Pr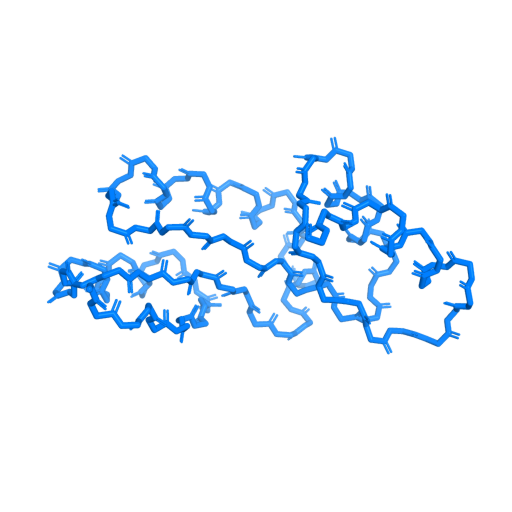otein AF-A0AAT9G7K8-F1 (afdb_monomer_lite)

Foldseek 3Di:
DDDAEEDEDPDLVVLCVVLVVDQAAYEYEYDAPVCVVQNLVRVVVSVVVCVVVHVSHDYYAYEDEQPLVNLVVCVVVLHQHYHYNHDDPVSVVVNVVSHDD

Sequence (101 aa):
MPNPITYTIENLSDAREFLSKFHEPVILTNKSGSTRYYGMLVWDYIFKKLIEEFPQIVKIIVNVGNDHAALFTAIKLNYQNIVYTGKSAEARKLALANSIT

Secondary structure (DSSP, 8-state):
-PPPEEEEES-HHHHHHHHHH--S-EEEEEPTTHHHHH-HHHHHHHHHHHHHH-TTEEEEEEEEET-HHHHHHHHHTT-S-EEE--S-HHHHHHHHHT---

Radius of gyration: 13.55 Å; chains: 1; bounding box: 26×26×40 Å

Organism: NCBI:txid3113639

pLDDT: mean 92.97, std 8.72, range [43.78, 98.19]

Structure (mmCIF, N/CA/C/O backbone):
data_AF-A0AAT9G7K8-F1
#
_entry.id   AF-A0AAT9G7K8-F1
#
loop_
_atom_site.group_PDB
_atom_site.id
_atom_site.type_symbol
_atom_site.label_atom_id
_atom_site.label_alt_id
_atom_site.label_comp_id
_atom_site.label_asym_id
_atom_site.label_entity_id
_atom_site.label_seq_id
_atom_site.pdbx_PDB_ins_code
_atom_site.Cartn_x
_atom_site.Cartn_y
_atom_site.Cartn_z
_atom_site.occupancy
_atom_site.B_iso_or_equiv
_atom_site.auth_seq_id
_atom_site.auth_comp_id
_atom_site.auth_asym_id
_atom_site.auth_atom_id
_atom_site.pdbx_PDB_model_num
ATOM 1 N N . MET A 1 1 ? -14.718 17.863 9.151 1.00 56.34 1 MET A N 1
ATOM 2 C CA . MET A 1 1 ? -14.080 16.598 9.580 1.00 56.34 1 MET A CA 1
ATOM 3 C C . MET A 1 1 ? -12.583 16.856 9.685 1.00 56.34 1 MET A C 1
ATOM 5 O O . MET A 1 1 ? -12.112 17.663 8.888 1.00 56.34 1 MET A O 1
ATOM 9 N N . PRO A 1 2 ? -11.861 16.280 10.660 1.00 69.19 2 PRO A N 1
ATOM 10 C CA . PRO A 1 2 ? -10.407 16.426 10.737 1.00 69.19 2 PRO A CA 1
ATOM 11 C C . PRO A 1 2 ? -9.745 15.897 9.457 1.00 69.19 2 PRO A C 1
ATOM 13 O O . PRO A 1 2 ? -10.239 14.946 8.845 1.00 69.19 2 PRO A O 1
ATOM 16 N N . ASN A 1 3 ? -8.659 16.546 9.032 1.00 83.12 3 ASN A N 1
ATOM 17 C CA . ASN A 1 3 ? -7.886 16.106 7.872 1.00 83.12 3 ASN A CA 1
ATOM 18 C C . ASN A 1 3 ? -7.185 14.786 8.217 1.00 83.12 3 ASN A C 1
ATOM 20 O O . ASN A 1 3 ? -6.535 14.721 9.260 1.00 83.12 3 ASN A O 1
ATOM 24 N N . PRO A 1 4 ? -7.289 13.749 7.371 1.00 89.75 4 PRO A N 1
ATOM 25 C CA . PRO A 1 4 ? -6.708 12.459 7.691 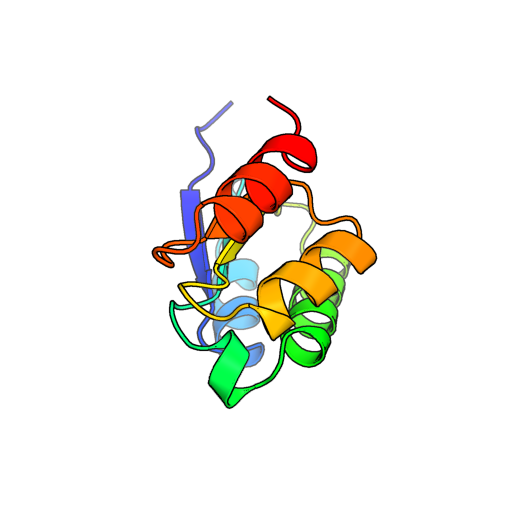1.00 89.75 4 PRO A CA 1
ATOM 26 C C . PRO A 1 4 ? -5.179 12.536 7.715 1.00 89.75 4 PRO A C 1
ATOM 28 O O . PRO A 1 4 ? -4.560 13.138 6.833 1.00 89.75 4 PRO A O 1
ATOM 31 N N . ILE A 1 5 ? -4.561 11.894 8.705 1.00 94.06 5 ILE A N 1
ATOM 32 C CA . ILE A 1 5 ? -3.099 11.800 8.786 1.00 94.06 5 ILE A CA 1
ATOM 33 C C . ILE A 1 5 ? -2.587 10.673 7.888 1.00 94.06 5 ILE A C 1
ATOM 35 O O . ILE A 1 5 ? -3.257 9.658 7.711 1.00 94.06 5 ILE A O 1
ATOM 39 N N . THR A 1 6 ? -1.388 10.821 7.324 1.00 96.00 6 THR A N 1
ATOM 40 C CA . THR A 1 6 ? -0.741 9.725 6.584 1.00 96.00 6 THR A CA 1
ATOM 41 C C . THR A 1 6 ? 0.207 8.967 7.502 1.00 96.00 6 THR A C 1
ATOM 43 O O . THR A 1 6 ? 1.144 9.553 8.039 1.00 96.00 6 THR A O 1
ATOM 46 N N . TYR A 1 7 ? -0.010 7.663 7.648 1.00 97.12 7 TYR A N 1
ATOM 47 C CA . TYR A 1 7 ? 0.840 6.769 8.424 1.00 97.12 7 TYR A CA 1
ATOM 48 C C . TYR A 1 7 ? 1.596 5.807 7.502 1.00 97.12 7 TYR A C 1
ATOM 50 O O . TYR A 1 7 ? 1.005 5.140 6.648 1.00 97.12 7 TYR A O 1
ATOM 58 N N . THR A 1 8 ? 2.920 5.749 7.671 1.00 97.62 8 THR A N 1
ATOM 59 C CA . THR A 1 8 ? 3.793 4.849 6.907 1.00 97.62 8 THR A CA 1
ATOM 60 C C . THR A 1 8 ? 4.008 3.559 7.681 1.00 97.62 8 THR A C 1
ATOM 62 O O . THR A 1 8 ? 4.572 3.573 8.770 1.00 97.62 8 THR A O 1
ATOM 65 N N . ILE A 1 9 ? 3.589 2.443 7.097 1.00 96.25 9 ILE A N 1
ATOM 66 C CA . ILE A 1 9 ? 3.709 1.116 7.687 1.00 96.25 9 ILE A CA 1
ATOM 67 C C . ILE A 1 9 ? 5.108 0.552 7.425 1.00 96.25 9 ILE A C 1
ATOM 69 O O . ILE A 1 9 ? 5.580 0.526 6.283 1.00 96.25 9 ILE A O 1
ATOM 73 N N . GLU A 1 10 ? 5.728 0.036 8.483 1.00 91.31 10 GLU A N 1
ATOM 74 C CA . GLU A 1 10 ? 6.963 -0.758 8.435 1.00 91.31 10 GLU A CA 1
ATOM 75 C C . GLU A 1 10 ? 6.657 -2.266 8.474 1.00 91.31 10 GLU A C 1
ATOM 77 O O . GLU A 1 10 ? 7.262 -3.047 7.739 1.00 91.31 10 GLU A O 1
ATOM 82 N N . ASN A 1 11 ? 5.690 -2.675 9.304 1.00 91.75 11 ASN A N 1
ATOM 83 C CA . ASN A 1 11 ? 5.178 -4.042 9.414 1.00 91.75 11 ASN A CA 1
ATOM 84 C C . ASN A 1 11 ? 3.760 -4.060 10.031 1.00 91.75 11 ASN A C 1
ATOM 86 O O . ASN A 1 11 ? 3.255 -3.043 10.506 1.00 91.75 11 ASN A O 1
ATOM 90 N N . LEU A 1 12 ? 3.116 -5.232 10.027 1.00 95.25 12 LEU A N 1
ATOM 91 C CA . LEU A 1 12 ? 1.738 -5.409 10.502 1.00 95.25 12 LEU A CA 1
ATOM 92 C C . LEU A 1 12 ? 1.568 -5.192 12.018 1.00 95.25 12 LEU A C 1
ATOM 94 O O . LEU A 1 12 ? 0.522 -4.705 12.440 1.00 95.25 12 LEU A O 1
ATOM 98 N N . SER A 1 13 ? 2.562 -5.562 12.831 1.00 95.94 13 SER A N 1
ATOM 99 C CA . SER A 1 13 ? 2.480 -5.459 14.295 1.00 95.94 13 SER A CA 1
ATOM 100 C C . SER A 1 13 ? 2.458 -3.998 14.737 1.00 95.94 13 SER A C 1
ATOM 102 O O . SER A 1 13 ? 1.545 -3.580 15.446 1.00 95.94 13 SER A O 1
ATOM 104 N N . ASP A 1 14 ? 3.406 -3.208 14.237 1.00 95.38 14 ASP A N 1
ATOM 105 C CA . ASP A 1 14 ? 3.533 -1.793 14.597 1.00 95.38 14 ASP A CA 1
ATOM 106 C C . ASP A 1 14 ? 2.328 -0.985 14.100 1.00 95.38 14 ASP A C 1
ATOM 108 O O . ASP A 1 14 ? 1.819 -0.110 14.802 1.00 95.38 14 ASP A O 1
ATOM 112 N N . ALA A 1 15 ? 1.812 -1.324 12.911 1.00 97.00 15 ALA A N 1
ATOM 113 C CA . ALA A 1 15 ? 0.605 -0.699 12.383 1.00 97.00 15 ALA A CA 1
ATOM 114 C C . ALA A 1 15 ? -0.618 -0.959 13.269 1.00 97.00 15 ALA A C 1
ATOM 116 O O . ALA A 1 15 ? -1.384 -0.034 13.531 1.00 97.00 15 ALA A O 1
ATOM 117 N N . ARG A 1 16 ? -0.795 -2.190 13.765 1.00 98.00 16 ARG A N 1
ATOM 118 C CA . ARG A 1 16 ? -1.880 -2.519 14.701 1.00 98.00 16 ARG A CA 1
ATOM 119 C C . ARG A 1 16 ? -1.744 -1.764 16.011 1.00 98.00 16 ARG A C 1
ATOM 121 O O . ARG A 1 16 ? -2.734 -1.224 16.498 1.00 98.00 16 ARG A O 1
ATOM 128 N N . GLU A 1 17 ? -0.538 -1.706 16.570 1.00 97.56 17 GLU A N 1
ATOM 129 C CA . GLU A 1 17 ? -0.303 -0.964 17.806 1.00 97.56 17 GLU A CA 1
ATOM 130 C C . GLU A 1 17 ? -0.691 0.510 17.638 1.00 97.56 17 GLU A C 1
ATOM 132 O O . GLU A 1 17 ? -1.451 1.045 18.448 1.00 97.56 17 GLU A O 1
ATOM 137 N N . PHE A 1 18 ? -0.236 1.143 16.557 1.00 96.25 18 PHE A N 1
ATOM 138 C CA . PHE A 1 18 ? -0.583 2.522 16.237 1.00 96.25 18 PHE A CA 1
ATOM 139 C C . PHE A 1 18 ? -2.100 2.716 16.077 1.00 96.25 18 PHE A C 1
ATOM 141 O O . PHE A 1 18 ? -2.695 3.558 16.752 1.00 96.25 18 PHE A O 1
ATOM 148 N N . LEU A 1 19 ? -2.741 1.908 15.229 1.00 96.94 19 LEU A N 1
ATOM 149 C CA . LEU A 1 19 ? -4.162 2.045 14.900 1.00 96.94 19 LEU A CA 1
ATOM 150 C C . LEU A 1 19 ? -5.085 1.707 16.079 1.00 96.94 19 LEU A C 1
ATOM 152 O O . LEU A 1 19 ? -6.174 2.261 16.176 1.00 96.94 19 LEU A O 1
ATOM 156 N N . SER A 1 20 ? -4.648 0.862 17.016 1.00 97.38 20 SER A N 1
ATOM 157 C CA . SER A 1 20 ? -5.403 0.587 18.247 1.00 97.38 20 SER A CA 1
ATOM 158 C C . SER A 1 20 ? -5.508 1.796 19.183 1.00 97.38 20 SER A C 1
ATOM 160 O O . SER A 1 20 ? -6.449 1.882 19.968 1.00 97.38 20 SER A O 1
ATOM 162 N N . LYS A 1 21 ? -4.551 2.730 19.094 1.00 96.06 21 LYS A N 1
ATOM 163 C CA . LYS A 1 21 ? -4.466 3.934 19.936 1.00 96.06 21 LYS A CA 1
ATOM 164 C C . LYS A 1 21 ? -4.973 5.187 19.215 1.00 96.06 21 LYS A C 1
ATOM 166 O O . LYS A 1 21 ? -5.271 6.186 19.864 1.00 96.06 21 LYS A O 1
ATOM 171 N N . PHE A 1 22 ? -5.034 5.156 17.883 1.00 92.75 22 PHE A N 1
ATOM 172 C CA . PHE A 1 22 ? -5.356 6.306 17.044 1.00 92.75 22 PHE A CA 1
ATOM 173 C C . PHE A 1 22 ? -6.741 6.162 16.399 1.00 92.75 22 PHE A C 1
ATOM 175 O O . PHE A 1 22 ? -6.951 5.294 15.553 1.00 92.75 22 PHE A O 1
ATOM 182 N N . HIS A 1 23 ? -7.680 7.036 16.772 1.00 90.56 23 HIS A N 1
ATOM 183 C CA . HIS A 1 23 ? -9.091 6.935 16.368 1.00 90.56 23 HIS A CA 1
ATOM 184 C C . HIS A 1 23 ? -9.536 7.952 15.305 1.00 90.56 23 HIS A C 1
ATOM 186 O O . HIS A 1 23 ? -10.686 7.907 14.868 1.00 90.56 23 HIS A O 1
ATOM 192 N N . GLU A 1 24 ? -8.668 8.873 14.880 1.00 94.12 24 GLU A N 1
ATOM 193 C CA . GLU A 1 24 ? -9.004 9.807 13.799 1.00 94.12 24 GLU A CA 1
ATOM 194 C C . GLU A 1 24 ? -8.816 9.152 12.416 1.00 94.12 24 GLU A C 1
ATOM 196 O O . GLU A 1 24 ? -8.158 8.115 12.315 1.00 94.12 24 GLU A O 1
ATOM 201 N N . PRO A 1 25 ? -9.371 9.729 11.333 1.00 96.38 25 PRO A N 1
ATOM 202 C CA . PRO A 1 25 ? -9.166 9.227 9.978 1.00 96.38 25 PRO A CA 1
ATOM 203 C C . PRO A 1 25 ? -7.683 9.087 9.583 1.00 96.38 25 PRO A C 1
ATOM 205 O O . PRO A 1 25 ? -6.895 10.021 9.747 1.00 96.38 25 PRO A O 1
ATOM 208 N N . VAL A 1 26 ? -7.310 7.943 8.998 1.00 97.19 26 VAL A N 1
ATOM 209 C CA . VAL A 1 26 ? -5.925 7.629 8.591 1.00 97.19 26 VAL A CA 1
ATOM 210 C C . VAL A 1 26 ? -5.841 7.235 7.117 1.00 97.19 26 VAL A C 1
ATOM 212 O O . VAL A 1 26 ? -6.654 6.468 6.602 1.00 97.19 26 VAL A O 1
ATOM 215 N N . ILE A 1 27 ? -4.802 7.722 6.440 1.00 97.62 27 ILE A N 1
ATOM 216 C CA . ILE A 1 27 ? -4.323 7.222 5.151 1.00 97.62 27 ILE A CA 1
ATOM 217 C C . ILE A 1 27 ? -3.125 6.311 5.409 1.00 97.62 27 ILE A C 1
ATOM 219 O O . ILE A 1 27 ? -2.155 6.726 6.040 1.00 97.62 27 ILE A O 1
ATOM 223 N N . LEU A 1 28 ? -3.159 5.088 4.893 1.00 97.81 28 LEU A N 1
ATOM 224 C CA . LEU A 1 28 ? -2.035 4.162 4.997 1.00 97.81 28 LEU A CA 1
ATOM 225 C C . LEU A 1 28 ? -1.148 4.224 3.759 1.00 97.81 28 LEU A C 1
ATOM 227 O O . LEU A 1 28 ? -1.630 4.301 2.629 1.00 97.81 28 LEU A O 1
ATOM 231 N N . THR A 1 29 ? 0.159 4.123 3.967 1.00 98.06 29 THR A N 1
ATOM 232 C CA . THR A 1 29 ? 1.137 3.919 2.899 1.00 98.06 29 THR A CA 1
ATOM 233 C C . THR A 1 29 ? 2.234 2.971 3.364 1.00 98.06 29 THR A C 1
ATOM 235 O O . THR A 1 29 ? 2.486 2.851 4.559 1.00 98.06 29 THR A O 1
ATOM 238 N N . ASN A 1 30 ? 2.882 2.262 2.446 1.00 97.19 30 ASN A N 1
ATOM 239 C CA . ASN A 1 30 ? 4.036 1.427 2.767 1.00 97.19 30 ASN A CA 1
ATOM 240 C C . ASN A 1 30 ? 5.340 2.217 2.588 1.00 97.19 30 ASN A C 1
ATOM 242 O O . ASN A 1 30 ? 5.427 3.150 1.785 1.00 97.19 30 ASN A O 1
ATOM 246 N N . LYS A 1 31 ? 6.391 1.818 3.307 1.00 94.75 31 LYS A N 1
ATOM 247 C CA . LYS A 1 31 ? 7.720 2.423 3.155 1.00 94.75 31 LYS A CA 1
ATOM 248 C C . LYS A 1 31 ? 8.258 2.289 1.731 1.00 94.75 31 LYS A C 1
ATOM 250 O O . LYS A 1 31 ? 8.142 1.233 1.109 1.00 94.75 31 LYS A O 1
ATOM 255 N N . SER A 1 32 ? 8.927 3.325 1.228 1.00 91.75 32 SER A N 1
ATOM 256 C CA . SER A 1 32 ? 9.595 3.276 -0.080 1.00 91.75 32 SER A CA 1
ATOM 257 C C . SER A 1 32 ? 10.572 2.095 -0.173 1.00 91.75 32 SER A C 1
ATOM 259 O O . SER A 1 32 ? 11.344 1.840 0.749 1.00 91.75 32 SER A O 1
ATOM 261 N N . GLY A 1 33 ? 10.526 1.356 -1.282 1.00 91.44 33 GLY A N 1
ATOM 262 C CA . GLY A 1 33 ? 11.376 0.183 -1.519 1.00 91.44 33 GLY A CA 1
ATOM 263 C C . GLY A 1 33 ? 10.934 -1.098 -0.801 1.00 91.44 33 GLY A C 1
ATOM 264 O O . GLY A 1 33 ? 11.423 -2.174 -1.143 1.00 91.44 33 GLY A O 1
ATOM 265 N N . SER A 1 34 ? 9.969 -1.031 0.121 1.00 93.62 34 SER A N 1
ATOM 266 C CA . SER A 1 34 ? 9.477 -2.215 0.841 1.00 93.62 34 SER A CA 1
ATOM 267 C C . SER A 1 34 ? 8.770 -3.233 -0.058 1.00 93.62 34 SER A C 1
ATOM 269 O O . SER A 1 34 ? 8.717 -4.411 0.289 1.00 93.62 34 SER A O 1
ATOM 271 N N . THR A 1 35 ? 8.269 -2.828 -1.230 1.00 95.25 35 THR A N 1
ATOM 272 C CA . THR A 1 35 ? 7.691 -3.755 -2.216 1.00 95.25 35 THR A CA 1
ATOM 273 C C . THR A 1 35 ? 8.733 -4.681 -2.829 1.00 95.25 35 THR A C 1
ATOM 275 O O . THR A 1 35 ? 8.389 -5.798 -3.189 1.00 95.25 35 THR A O 1
ATOM 278 N N . ARG A 1 36 ? 10.005 -4.267 -2.902 1.00 93.81 36 ARG A N 1
ATOM 279 C CA . ARG A 1 36 ? 11.100 -5.131 -3.372 1.00 93.81 36 ARG A CA 1
ATOM 280 C C . ARG A 1 36 ? 11.526 -6.147 -2.327 1.00 93.81 36 ARG A C 1
ATOM 282 O O . ARG A 1 36 ? 11.979 -7.226 -2.681 1.00 93.81 36 ARG A O 1
ATOM 289 N N . TYR A 1 37 ? 11.419 -5.771 -1.055 1.00 92.62 37 TYR A N 1
ATOM 290 C CA . TYR A 1 37 ? 11.814 -6.629 0.054 1.00 92.62 37 TYR A CA 1
ATOM 291 C C . TYR A 1 37 ? 10.732 -7.665 0.377 1.00 92.62 37 TYR A C 1
ATOM 293 O O . TYR A 1 37 ? 11.018 -8.855 0.420 1.00 92.62 37 TYR A O 1
ATOM 301 N N . TYR A 1 38 ? 9.483 -7.222 0.548 1.00 93.50 38 TYR A N 1
ATOM 302 C CA . TYR A 1 38 ? 8.369 -8.098 0.927 1.00 93.50 38 TYR A CA 1
ATOM 303 C C . TYR A 1 38 ? 7.540 -8.607 -0.257 1.00 93.50 38 TYR A C 1
ATOM 305 O O . TYR A 1 38 ? 6.864 -9.624 -0.143 1.00 93.50 38 TYR A O 1
ATOM 313 N N . GLY A 1 39 ? 7.563 -7.916 -1.396 1.00 95.44 39 GLY A N 1
ATOM 314 C CA . GLY A 1 39 ? 6.648 -8.180 -2.504 1.00 95.44 39 GLY A CA 1
ATOM 315 C C . GLY A 1 39 ? 5.308 -7.454 -2.353 1.00 95.44 39 GLY A C 1
ATOM 316 O O . GLY A 1 39 ? 4.807 -7.214 -1.254 1.00 95.44 39 GLY A O 1
ATOM 317 N N . MET A 1 40 ? 4.693 -7.113 -3.487 1.00 97.06 40 MET A N 1
ATOM 318 C CA . MET A 1 40 ? 3.417 -6.386 -3.511 1.00 97.06 40 MET A CA 1
ATOM 319 C C . MET A 1 40 ? 2.244 -7.203 -2.937 1.00 97.06 40 MET A C 1
ATOM 321 O O . MET A 1 40 ? 1.346 -6.630 -2.331 1.00 97.06 40 MET A O 1
ATOM 325 N N . LEU A 1 41 ? 2.257 -8.536 -3.069 1.00 97.75 41 LEU A N 1
ATOM 326 C CA . LEU A 1 41 ? 1.196 -9.405 -2.532 1.00 97.75 41 LEU A CA 1
ATOM 327 C C . LEU A 1 41 ? 1.184 -9.454 -0.998 1.00 97.75 41 LEU A C 1
ATOM 329 O O . LEU A 1 41 ? 0.121 -9.541 -0.392 1.00 97.75 41 LEU A O 1
ATOM 333 N N . VAL A 1 42 ? 2.356 -9.362 -0.362 1.00 97.00 42 VAL A N 1
ATOM 334 C CA . VAL A 1 42 ? 2.442 -9.267 1.102 1.00 97.00 42 VAL A CA 1
ATOM 335 C C . VAL A 1 42 ? 1.860 -7.937 1.572 1.00 97.00 42 VAL A C 1
ATOM 337 O O . VAL A 1 42 ? 1.088 -7.908 2.528 1.00 97.00 42 VAL A O 1
ATOM 340 N N . TRP A 1 43 ? 2.156 -6.844 0.865 1.00 97.62 43 TRP A N 1
ATOM 341 C CA . TRP A 1 43 ? 1.551 -5.545 1.154 1.00 97.62 43 TRP A CA 1
ATOM 342 C C . TRP A 1 43 ? 0.039 -5.532 0.939 1.00 97.62 43 TRP A C 1
ATOM 344 O O . TRP A 1 43 ? -0.669 -5.005 1.789 1.00 97.62 43 TRP A O 1
ATOM 354 N N . ASP A 1 44 ? -0.465 -6.157 -0.128 1.00 97.94 44 ASP A N 1
ATOM 355 C CA . ASP A 1 44 ? -1.907 -6.328 -0.359 1.00 97.94 44 ASP A CA 1
ATOM 356 C C . ASP A 1 44 ? -2.595 -7.024 0.820 1.00 97.94 44 ASP A C 1
ATOM 358 O O . ASP A 1 44 ? -3.606 -6.540 1.332 1.00 97.94 44 ASP A O 1
ATOM 362 N N . TYR A 1 45 ? -1.997 -8.111 1.311 1.00 97.88 45 TYR A N 1
ATOM 363 C CA . TYR A 1 45 ? -2.491 -8.813 2.489 1.00 97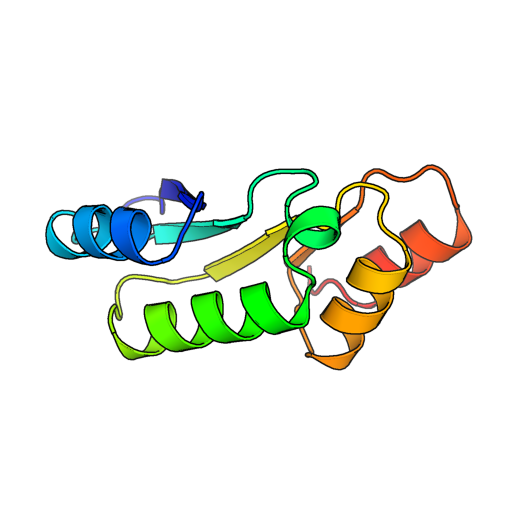.88 45 TYR A CA 1
ATOM 364 C C . TYR A 1 45 ? -2.505 -7.919 3.738 1.00 97.88 45 TYR A C 1
ATOM 366 O O . TYR A 1 45 ? -3.530 -7.833 4.413 1.00 97.88 45 TYR A O 1
ATOM 374 N N . ILE A 1 46 ? -1.396 -7.228 4.033 1.00 97.69 46 ILE A N 1
ATOM 375 C CA . ILE A 1 46 ? -1.288 -6.325 5.192 1.00 97.69 46 ILE A CA 1
ATOM 376 C C . ILE A 1 46 ? -2.360 -5.235 5.120 1.00 97.69 46 ILE A C 1
ATOM 378 O O . ILE A 1 46 ? -3.086 -5.011 6.084 1.00 97.69 46 ILE A O 1
ATOM 382 N N . PHE A 1 47 ? -2.490 -4.582 3.969 1.00 97.81 47 PHE A N 1
ATOM 383 C CA . PHE A 1 47 ? -3.450 -3.511 3.748 1.00 97.81 47 PHE A CA 1
ATOM 384 C C . PHE A 1 47 ? -4.898 -3.963 3.933 1.00 97.81 47 PHE A C 1
ATOM 386 O O . PHE A 1 47 ? -5.658 -3.294 4.633 1.00 97.81 47 PHE A O 1
ATOM 393 N N . LYS A 1 48 ? -5.275 -5.107 3.351 1.00 97.50 48 LYS A N 1
ATOM 394 C CA . LYS A 1 48 ? -6.622 -5.671 3.505 1.00 97.50 48 LYS A CA 1
ATOM 395 C C . LYS A 1 48 ? -6.919 -6.027 4.955 1.00 97.50 48 LYS A C 1
ATOM 397 O O . LYS A 1 48 ? -7.973 -5.654 5.457 1.00 97.50 48 LYS A O 1
ATOM 402 N N . LYS A 1 49 ? -5.969 -6.667 5.645 1.00 98.19 49 LYS A N 1
ATOM 403 C CA . LYS A 1 49 ? -6.127 -7.012 7.063 1.00 98.19 49 LYS A CA 1
ATOM 404 C C . LYS A 1 49 ? -6.331 -5.784 7.937 1.00 98.19 49 LYS A C 1
ATOM 406 O O . LYS A 1 49 ? -7.223 -5.781 8.773 1.00 98.19 49 LYS A O 1
ATOM 411 N N . LEU A 1 50 ? -5.557 -4.726 7.713 1.00 98.06 50 LEU A N 1
ATOM 412 C CA . LEU A 1 50 ? -5.711 -3.496 8.483 1.00 98.06 50 LEU A CA 1
ATOM 413 C C . LEU A 1 50 ? -7.049 -2.798 8.200 1.00 98.06 50 LEU A C 1
ATOM 415 O O . LEU A 1 50 ? -7.683 -2.355 9.146 1.00 98.06 50 LEU A O 1
ATOM 419 N N . ILE A 1 51 ? -7.513 -2.737 6.945 1.00 97.19 51 ILE A N 1
ATOM 420 C CA . ILE A 1 51 ? -8.842 -2.175 6.625 1.00 97.19 51 ILE A CA 1
ATOM 421 C C . ILE A 1 51 ? -9.961 -2.955 7.326 1.00 97.19 51 ILE A C 1
ATOM 423 O O . ILE A 1 51 ? -10.891 -2.346 7.847 1.00 97.19 51 ILE A O 1
ATOM 427 N N . GLU A 1 52 ? -9.884 -4.289 7.330 1.00 97.69 52 GLU A N 1
ATOM 428 C CA . GLU A 1 52 ? -10.868 -5.145 8.007 1.00 97.69 52 GLU A CA 1
ATOM 429 C C . GLU A 1 52 ? -10.907 -4.886 9.522 1.00 97.69 52 GLU A C 1
ATOM 431 O O . GLU A 1 52 ? -11.975 -4.929 10.130 1.00 97.69 52 GLU A O 1
ATOM 436 N N . GLU A 1 53 ? -9.750 -4.619 10.130 1.00 98.00 53 GLU A N 1
ATOM 437 C CA . GLU A 1 53 ? -9.594 -4.451 11.578 1.00 98.00 53 GLU A CA 1
ATOM 438 C C . GLU A 1 53 ? -9.872 -3.016 12.064 1.00 98.00 53 GLU A C 1
ATOM 440 O O . GLU A 1 53 ? -10.298 -2.832 13.205 1.00 98.00 53 GLU A O 1
ATOM 445 N N . PHE A 1 54 ? -9.644 -1.999 11.224 1.00 97.62 54 PHE A N 1
ATOM 446 C CA . PHE A 1 54 ? -9.614 -0.591 11.634 1.00 97.62 54 PHE A CA 1
ATOM 447 C C . PHE A 1 54 ? -10.435 0.307 10.686 1.00 97.62 54 PHE A C 1
ATOM 449 O O . PHE A 1 54 ? -9.917 0.794 9.674 1.00 97.62 54 PHE A O 1
ATOM 456 N N . PRO A 1 55 ? -11.710 0.598 11.014 1.00 95.94 55 PRO A N 1
ATOM 457 C CA . PRO A 1 55 ? -12.617 1.345 10.136 1.00 95.94 55 PRO A CA 1
ATOM 458 C C . PRO A 1 55 ? -12.251 2.829 9.959 1.00 95.94 55 PRO A C 1
ATOM 460 O O . PRO A 1 55 ? -12.800 3.495 9.085 1.00 95.94 55 PRO A O 1
ATOM 463 N N . GLN A 1 56 ? -11.330 3.368 10.764 1.00 96.12 56 GLN A N 1
ATOM 464 C CA . GLN A 1 56 ? -10.816 4.731 10.609 1.00 96.12 56 GLN A CA 1
ATOM 465 C C . GLN A 1 56 ? -9.849 4.889 9.421 1.00 96.12 56 GLN A C 1
ATOM 467 O O . GLN A 1 56 ? -9.470 6.011 9.080 1.00 96.12 56 GLN A O 1
ATOM 472 N N . ILE A 1 57 ? -9.434 3.795 8.774 1.00 97.06 57 ILE A N 1
ATOM 473 C CA . ILE A 1 57 ? -8.630 3.862 7.551 1.00 97.06 57 ILE A CA 1
ATOM 474 C C . ILE A 1 57 ? -9.528 4.288 6.393 1.00 97.06 57 ILE A C 1
ATOM 476 O O . ILE A 1 57 ? -10.411 3.553 5.962 1.00 97.06 57 ILE A O 1
ATOM 480 N N . VAL A 1 58 ? -9.262 5.467 5.842 1.00 96.50 58 VAL A N 1
ATOM 481 C CA . VAL A 1 58 ? -10.090 6.051 4.775 1.00 96.50 58 VAL A CA 1
ATOM 482 C C . VAL A 1 58 ? -9.487 5.881 3.386 1.00 96.50 58 VAL A C 1
ATOM 484 O O . VAL A 1 58 ? -10.183 6.037 2.384 1.00 96.50 58 VAL A O 1
ATOM 487 N N . LYS A 1 59 ? -8.181 5.607 3.298 1.00 96.25 59 LYS A N 1
ATOM 488 C CA . LYS A 1 59 ? -7.466 5.535 2.021 1.00 96.25 59 LYS A CA 1
ATOM 489 C C . LYS A 1 59 ? -6.168 4.745 2.148 1.00 96.25 59 LYS A C 1
ATOM 491 O O . LYS A 1 59 ? -5.500 4.788 3.178 1.00 96.25 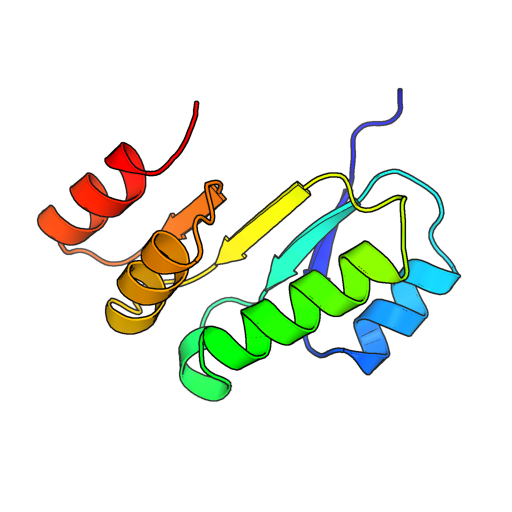59 LYS A O 1
ATOM 496 N N . ILE A 1 60 ? -5.776 4.091 1.057 1.00 97.31 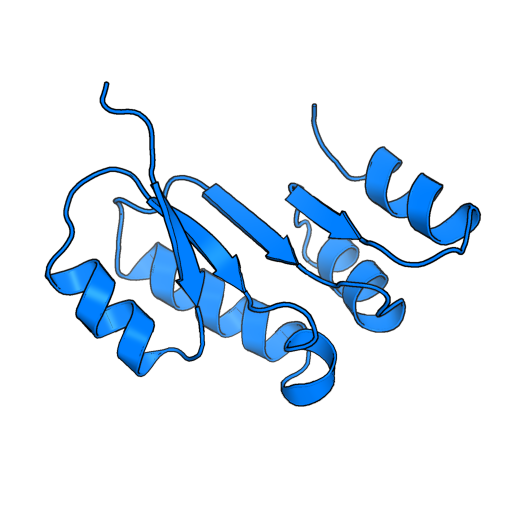60 ILE A N 1
ATOM 497 C CA . ILE A 1 60 ? -4.456 3.474 0.899 1.00 97.31 60 ILE A CA 1
ATOM 498 C C . ILE A 1 60 ? -3.728 4.128 -0.264 1.00 97.31 60 ILE A C 1
ATOM 500 O O . ILE A 1 60 ? -4.314 4.307 -1.330 1.00 97.31 60 ILE A O 1
ATOM 504 N N . ILE A 1 61 ? -2.453 4.450 -0.055 1.00 97.00 61 ILE A N 1
ATOM 505 C CA . ILE A 1 61 ? -1.503 4.903 -1.069 1.00 97.00 61 ILE A CA 1
ATOM 506 C C . ILE A 1 61 ? -0.372 3.878 -1.156 1.00 97.00 61 ILE A C 1
ATOM 508 O O . ILE A 1 61 ? 0.471 3.786 -0.263 1.00 97.00 61 ILE A O 1
ATOM 512 N N . VAL A 1 62 ? -0.318 3.128 -2.250 1.00 97.06 62 VAL A N 1
ATOM 513 C CA . VAL A 1 62 ? 0.727 2.128 -2.477 1.00 97.06 62 VAL A CA 1
ATOM 514 C C . VAL A 1 62 ? 1.972 2.805 -3.033 1.00 97.06 62 VAL A C 1
ATOM 516 O O . VAL A 1 62 ? 1.975 3.327 -4.144 1.00 97.06 62 VAL A O 1
ATOM 519 N N . ASN A 1 63 ? 3.062 2.764 -2.283 1.00 96.50 63 ASN A N 1
ATOM 520 C CA . ASN A 1 63 ? 4.361 3.248 -2.714 1.00 96.50 63 ASN A CA 1
ATOM 521 C C . ASN A 1 63 ? 5.180 2.108 -3.326 1.00 96.50 63 ASN A C 1
ATOM 523 O O . ASN A 1 63 ? 5.783 1.301 -2.617 1.00 96.50 63 ASN A O 1
ATOM 527 N N . VAL A 1 64 ? 5.219 2.059 -4.656 1.00 96.31 64 VAL A N 1
ATOM 528 C CA . VAL A 1 64 ? 6.011 1.074 -5.413 1.00 96.31 64 VAL A CA 1
ATOM 529 C C . VAL A 1 64 ? 7.406 1.598 -5.773 1.00 96.31 64 VAL A C 1
ATOM 531 O O . VAL A 1 64 ? 8.218 0.873 -6.344 1.00 96.31 64 VAL A O 1
ATOM 534 N N . GLY A 1 65 ? 7.721 2.862 -5.466 1.00 94.56 65 GLY A N 1
ATOM 535 C CA . GLY A 1 65 ? 8.997 3.479 -5.826 1.00 94.56 65 GLY A CA 1
ATOM 536 C C . GLY A 1 65 ? 9.309 3.324 -7.321 1.00 94.56 65 GLY A C 1
ATOM 537 O O . GLY A 1 65 ? 8.493 3.652 -8.177 1.00 94.56 65 GLY A O 1
ATOM 538 N N . ASN A 1 66 ? 10.488 2.804 -7.658 1.00 94.12 66 ASN A N 1
ATOM 539 C CA . ASN A 1 66 ? 10.888 2.478 -9.033 1.00 94.12 66 ASN A CA 1
ATOM 540 C C . ASN A 1 66 ? 10.789 0.972 -9.355 1.00 94.12 66 ASN A C 1
ATOM 542 O O . ASN A 1 66 ? 11.477 0.479 -10.254 1.00 94.12 66 ASN A O 1
ATOM 546 N N . ASP A 1 67 ? 9.985 0.220 -8.606 1.00 94.88 67 ASP A N 1
ATOM 547 C CA . ASP A 1 67 ? 9.722 -1.197 -8.841 1.00 94.88 67 ASP A CA 1
ATOM 548 C C . ASP A 1 67 ? 8.599 -1.382 -9.872 1.00 94.88 67 ASP A C 1
ATOM 550 O O . ASP A 1 67 ? 7.418 -1.166 -9.603 1.00 94.88 67 ASP A O 1
ATOM 554 N N . HIS A 1 68 ? 8.987 -1.780 -11.084 1.00 93.50 68 HIS A N 1
ATOM 555 C CA . HIS A 1 68 ? 8.047 -1.990 -12.182 1.00 93.50 68 HIS A CA 1
ATOM 556 C C . HIS A 1 68 ? 7.135 -3.191 -11.927 1.00 93.50 68 HIS A C 1
ATOM 558 O O . HIS A 1 68 ? 5.942 -3.115 -12.206 1.00 93.50 68 HIS A O 1
ATOM 564 N N . ALA A 1 69 ? 7.667 -4.287 -11.380 1.00 94.31 69 ALA A N 1
ATOM 565 C CA . ALA A 1 69 ? 6.874 -5.484 -11.122 1.00 94.31 69 ALA A CA 1
ATOM 566 C C . ALA A 1 69 ? 5.809 -5.208 -10.051 1.00 94.31 69 ALA A C 1
ATOM 568 O O . ALA A 1 69 ? 4.648 -5.603 -10.208 1.00 94.31 69 ALA A O 1
ATOM 569 N N . ALA A 1 70 ? 6.175 -4.459 -9.006 1.00 96.62 70 ALA A N 1
ATOM 570 C CA . ALA A 1 70 ? 5.221 -4.006 -8.002 1.00 96.62 70 ALA A CA 1
ATOM 571 C C . ALA A 1 70 ? 4.158 -3.069 -8.590 1.00 96.62 70 ALA A C 1
ATOM 573 O O . ALA A 1 70 ? 2.984 -3.252 -8.281 1.00 96.62 70 ALA A O 1
ATOM 574 N N . LEU A 1 71 ? 4.525 -2.136 -9.482 1.00 96.31 71 LEU A N 1
ATOM 575 C CA . LEU A 1 71 ? 3.558 -1.277 -10.180 1.00 96.31 71 LEU A CA 1
ATOM 576 C C . LEU A 1 71 ? 2.511 -2.100 -10.946 1.00 96.31 71 LEU A C 1
ATOM 578 O O . LEU A 1 71 ? 1.314 -1.912 -10.741 1.00 96.31 71 LEU A O 1
ATOM 582 N N . PHE A 1 72 ? 2.948 -3.032 -11.799 1.00 95.19 72 PHE A N 1
ATOM 583 C CA . PHE A 1 72 ? 2.030 -3.885 -12.562 1.00 95.19 72 PHE A CA 1
ATOM 584 C C . PHE A 1 72 ? 1.117 -4.707 -11.650 1.00 95.19 72 PHE A C 1
ATOM 586 O O . PHE A 1 72 ? -0.073 -4.855 -11.928 1.00 95.19 72 PHE A O 1
ATOM 593 N N . THR A 1 73 ? 1.664 -5.228 -10.552 1.00 97.06 73 THR A N 1
ATOM 594 C CA . THR A 1 73 ? 0.894 -6.015 -9.584 1.00 97.06 73 THR A CA 1
ATOM 595 C C . THR A 1 73 ? -0.132 -5.148 -8.857 1.00 97.06 73 THR A C 1
ATOM 597 O O . THR A 1 73 ? -1.291 -5.537 -8.771 1.00 97.06 73 THR A O 1
ATOM 600 N N . ALA A 1 74 ? 0.251 -3.954 -8.397 1.00 97.12 74 ALA A N 1
ATOM 601 C CA . ALA A 1 74 ? -0.650 -3.023 -7.722 1.00 97.12 74 ALA A CA 1
ATOM 602 C C . ALA A 1 74 ? -1.833 -2.619 -8.619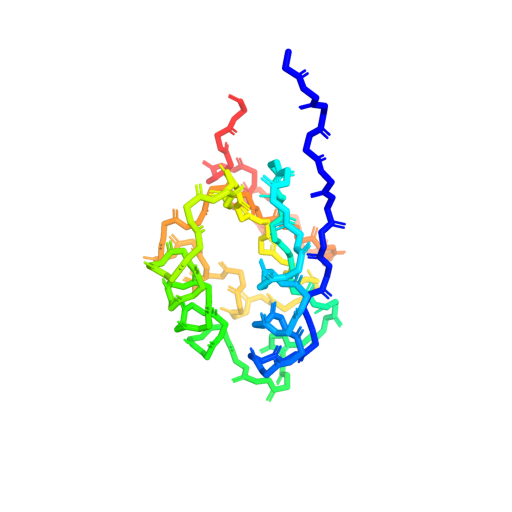 1.00 97.12 74 ALA A C 1
ATOM 604 O O . ALA A 1 74 ? -2.973 -2.603 -8.160 1.00 97.12 74 ALA A O 1
ATOM 605 N N . ILE A 1 75 ? -1.581 -2.387 -9.911 1.00 95.88 75 ILE A N 1
ATOM 606 C CA . ILE A 1 75 ? -2.633 -2.106 -10.897 1.00 95.88 75 ILE A CA 1
ATOM 607 C C . ILE A 1 75 ? -3.571 -3.304 -11.063 1.00 95.88 75 ILE A C 1
ATOM 609 O O . ILE A 1 75 ? -4.784 -3.139 -11.020 1.00 95.88 75 ILE A O 1
ATOM 613 N N . LYS A 1 76 ? -3.035 -4.525 -11.202 1.00 96.25 76 LYS A N 1
ATOM 614 C CA . LYS A 1 76 ? -3.861 -5.743 -11.302 1.00 96.25 76 LYS A CA 1
ATOM 615 C C . LYS A 1 76 ? -4.711 -6.003 -10.057 1.00 96.25 76 LYS A C 1
ATOM 617 O O . LYS A 1 76 ? -5.759 -6.630 -10.160 1.00 96.25 76 LYS A O 1
ATOM 622 N N . LEU A 1 77 ? -4.258 -5.533 -8.899 1.00 96.75 77 LEU A N 1
ATOM 623 C CA . LEU A 1 77 ? -4.994 -5.578 -7.635 1.00 96.75 77 LEU A CA 1
ATOM 624 C C . LEU A 1 77 ? -5.982 -4.407 -7.471 1.00 96.75 77 LEU A C 1
ATOM 626 O O . LEU A 1 77 ? -6.604 -4.287 -6.421 1.00 96.75 77 LEU A O 1
ATOM 630 N N . ASN A 1 78 ? -6.156 -3.573 -8.503 1.00 95.12 78 ASN A N 1
ATOM 631 C CA . ASN A 1 78 ? -7.060 -2.420 -8.549 1.00 95.12 78 ASN A CA 1
ATOM 632 C C . ASN A 1 78 ? -6.726 -1.295 -7.553 1.00 95.12 78 ASN A C 1
ATOM 634 O O . ASN A 1 78 ? -7.610 -0.533 -7.156 1.00 95.12 78 ASN A O 1
ATOM 638 N N . TYR A 1 79 ? -5.458 -1.144 -7.160 1.00 95.38 79 TYR A N 1
ATOM 639 C CA . TYR A 1 79 ? -5.046 0.033 -6.398 1.00 95.38 79 TYR A CA 1
ATOM 640 C C . TYR A 1 79 ? -5.093 1.288 -7.271 1.00 95.38 79 TYR A C 1
ATOM 642 O O . TYR A 1 79 ? -4.463 1.351 -8.321 1.00 95.38 79 TYR A O 1
ATOM 650 N N . GLN A 1 80 ? -5.803 2.309 -6.791 1.00 90.44 80 GLN A N 1
ATOM 651 C CA . GLN A 1 80 ? -6.012 3.567 -7.520 1.00 90.44 80 GLN A CA 1
ATOM 652 C C . GLN A 1 80 ? -5.049 4.684 -7.111 1.00 90.44 80 GLN A C 1
ATOM 654 O O . GLN A 1 80 ? -4.948 5.698 -7.786 1.00 90.44 80 GLN A O 1
ATOM 659 N N . ASN A 1 81 ? -4.355 4.540 -5.983 1.00 94.56 81 ASN A N 1
ATOM 660 C CA . ASN A 1 81 ? -3.433 5.557 -5.488 1.00 94.56 81 ASN A CA 1
ATOM 661 C C . ASN A 1 81 ? -2.050 4.931 -5.399 1.00 94.56 81 ASN A C 1
ATOM 663 O O . ASN A 1 81 ? -1.719 4.292 -4.401 1.00 94.56 81 ASN A O 1
ATOM 667 N N . ILE A 1 82 ? -1.271 5.072 -6.469 1.00 95.56 82 ILE A N 1
ATOM 668 C CA . ILE A 1 82 ? 0.045 4.449 -6.589 1.00 95.56 82 ILE A CA 1
ATOM 669 C C . ILE A 1 82 ? 1.108 5.535 -6.751 1.00 95.56 82 ILE A C 1
ATOM 671 O O . ILE A 1 82 ? 1.059 6.346 -7.673 1.00 95.56 82 ILE A O 1
ATOM 675 N N . VAL A 1 83 ? 2.111 5.524 -5.878 1.00 95.19 83 VAL A N 1
ATOM 676 C CA . VAL A 1 83 ? 3.302 6.369 -5.994 1.00 95.19 83 VAL A CA 1
ATOM 677 C C . VAL A 1 83 ? 4.387 5.585 -6.723 1.00 95.19 83 VAL A C 1
ATOM 679 O O . VAL A 1 83 ? 4.986 4.665 -6.164 1.00 95.19 83 VAL A O 1
ATOM 682 N N . TYR A 1 84 ? 4.650 5.974 -7.973 1.00 94.50 84 TYR A N 1
ATOM 683 C CA . TYR A 1 84 ? 5.749 5.464 -8.793 1.00 94.50 84 TYR A CA 1
ATOM 684 C C . TYR A 1 84 ? 6.770 6.576 -9.079 1.00 94.50 84 TYR A C 1
ATOM 686 O O . TYR A 1 84 ? 6.436 7.636 -9.606 1.00 94.50 84 TYR A O 1
ATOM 694 N N . THR A 1 85 ? 8.037 6.330 -8.749 1.00 93.81 85 THR A N 1
ATOM 695 C CA . THR A 1 85 ? 9.150 7.290 -8.859 1.00 93.81 85 THR A CA 1
ATOM 696 C C . THR A 1 85 ? 10.177 6.913 -9.930 1.00 93.81 85 THR A C 1
ATOM 698 O O . THR A 1 85 ? 11.130 7.659 -10.167 1.00 93.81 85 THR A O 1
ATOM 701 N N . GLY A 1 86 ? 9.999 5.781 -10.619 1.00 91.44 86 GLY A N 1
ATOM 702 C CA . GLY A 1 86 ? 10.919 5.328 -11.667 1.00 91.44 86 GLY A CA 1
ATOM 703 C C . GLY A 1 86 ? 10.932 6.225 -12.910 1.00 91.44 86 GLY A C 1
ATOM 704 O O . GLY A 1 86 ? 10.058 7.065 -13.111 1.00 91.44 86 GLY A O 1
ATOM 705 N N . LYS A 1 87 ? 11.968 6.099 -13.747 1.00 92.94 87 LYS A N 1
ATOM 706 C CA . LYS A 1 87 ? 12.199 6.994 -14.898 1.00 92.94 87 LYS A CA 1
ATOM 707 C C . LYS A 1 87 ? 11.528 6.543 -16.207 1.00 92.94 87 LYS A C 1
ATOM 709 O O . LYS A 1 87 ? 11.531 7.324 -17.148 1.00 92.94 87 LYS A O 1
ATOM 714 N N . SER A 1 88 ? 10.956 5.334 -16.282 1.00 93.69 88 SER A N 1
ATOM 715 C CA . SER A 1 88 ? 10.280 4.863 -17.506 1.00 93.69 88 SER A CA 1
ATOM 716 C C . SER A 1 88 ? 9.031 5.699 -17.783 1.00 93.69 88 SER A C 1
ATOM 718 O O . SER A 1 88 ? 8.152 5.828 -16.926 1.00 93.69 88 SER A O 1
ATOM 720 N N . ALA A 1 89 ? 8.958 6.264 -18.989 1.00 91.50 89 ALA A N 1
ATOM 721 C CA . ALA A 1 89 ? 7.818 7.053 -19.435 1.00 91.50 89 ALA A CA 1
ATOM 722 C C . ALA A 1 89 ? 6.562 6.179 -19.578 1.00 91.50 89 ALA A C 1
ATOM 724 O O . ALA A 1 89 ? 5.468 6.588 -19.194 1.00 91.50 89 ALA A O 1
ATOM 725 N N . GLU A 1 90 ? 6.734 4.949 -20.057 1.00 91.25 90 GLU A N 1
ATOM 726 C CA . GLU A 1 90 ? 5.683 3.952 -20.240 1.00 91.25 90 GLU A CA 1
ATOM 727 C C . GLU A 1 90 ? 5.067 3.564 -18.895 1.00 91.25 90 GLU A C 1
ATOM 729 O O . GLU A 1 90 ? 3.848 3.606 -18.733 1.00 91.25 90 GLU A O 1
ATOM 734 N N . ALA A 1 91 ? 5.909 3.264 -17.903 1.00 90.75 91 ALA A N 1
ATOM 735 C CA . ALA A 1 91 ? 5.462 2.936 -16.554 1.00 90.75 91 ALA A CA 1
ATOM 736 C C . ALA A 1 91 ? 4.756 4.123 -15.879 1.00 90.75 91 ALA A C 1
ATOM 738 O O . ALA A 1 91 ? 3.733 3.937 -15.225 1.00 90.75 91 ALA A O 1
ATOM 739 N N . ARG A 1 92 ? 5.240 5.357 -16.081 1.00 90.56 92 ARG A N 1
ATOM 740 C CA . ARG A 1 92 ? 4.556 6.567 -15.587 1.00 90.56 92 ARG A CA 1
ATOM 741 C C . ARG A 1 92 ? 3.188 6.752 -16.227 1.00 90.56 92 ARG A C 1
ATOM 743 O O . ARG A 1 92 ? 2.222 7.007 -15.516 1.00 90.56 92 ARG A O 1
ATOM 750 N N . LYS A 1 93 ? 3.093 6.599 -17.550 1.00 90.44 93 LYS A N 1
ATOM 751 C CA . LYS A 1 93 ? 1.819 6.685 -18.273 1.00 90.44 93 LYS A CA 1
ATOM 752 C C . LYS A 1 93 ? 0.836 5.634 -17.764 1.00 90.44 93 LYS A C 1
ATOM 754 O O . LYS A 1 93 ? -0.329 5.947 -17.546 1.00 90.44 93 LYS A O 1
ATOM 759 N N . LEU A 1 94 ? 1.321 4.417 -17.527 1.00 88.44 94 LEU A N 1
ATOM 760 C CA . LEU A 1 94 ? 0.529 3.333 -16.964 1.00 88.44 94 LEU A CA 1
ATOM 761 C C . LEU A 1 94 ? 0.041 3.658 -15.540 1.00 88.44 94 LEU A C 1
ATOM 763 O O . LEU A 1 94 ? -1.137 3.470 -15.254 1.00 88.44 94 LEU A O 1
ATOM 767 N N . ALA A 1 95 ? 0.907 4.179 -14.668 1.00 86.56 95 ALA A N 1
ATOM 768 C CA . ALA A 1 95 ? 0.531 4.579 -13.311 1.00 86.56 95 ALA A CA 1
ATOM 769 C C . ALA A 1 95 ? -0.540 5.687 -13.310 1.00 86.56 95 ALA A C 1
ATOM 771 O O . ALA A 1 95 ? -1.520 5.601 -12.572 1.00 86.56 95 ALA A O 1
ATOM 772 N N . LEU A 1 96 ? -0.388 6.695 -14.176 1.00 86.06 96 LEU A N 1
ATOM 773 C CA . LEU A 1 96 ? -1.344 7.798 -14.311 1.00 86.06 96 LEU A CA 1
ATOM 774 C C . LEU A 1 96 ? -2.696 7.333 -14.861 1.00 86.06 96 LEU A C 1
ATOM 776 O O . LEU A 1 96 ? -3.725 7.726 -14.331 1.00 86.06 96 LEU A O 1
ATOM 780 N N . ALA A 1 97 ? -2.705 6.465 -15.875 1.00 85.44 97 ALA A N 1
ATOM 781 C CA . ALA A 1 97 ? -3.941 5.950 -16.471 1.00 85.44 97 ALA A CA 1
ATOM 782 C C . ALA A 1 97 ? -4.794 5.115 -15.499 1.00 85.44 97 ALA A C 1
ATOM 784 O O . ALA A 1 97 ? -5.988 4.951 -15.726 1.00 85.44 97 ALA A O 1
ATOM 785 N N . ASN A 1 98 ? -4.182 4.578 -14.441 1.00 80.81 98 ASN A N 1
ATOM 786 C CA . ASN A 1 98 ? -4.853 3.769 -13.422 1.00 80.81 98 ASN A CA 1
ATOM 787 C C . ASN A 1 98 ? -5.060 4.525 -12.101 1.00 80.81 98 ASN A C 1
ATOM 789 O O . ASN A 1 98 ? -5.545 3.943 -11.132 1.00 80.81 98 ASN A O 1
ATOM 793 N N . SER A 1 99 ? -4.703 5.811 -12.057 1.00 70.88 99 SER A N 1
ATOM 794 C CA . SER A 1 99 ? -5.005 6.677 -10.923 1.00 70.88 99 SER A CA 1
ATOM 795 C C . SER A 1 99 ? -6.328 7.394 -11.177 1.00 70.88 99 SER A C 1
ATOM 797 O O . SER A 1 99 ? -6.473 8.061 -12.199 1.00 70.88 99 SER A O 1
ATOM 799 N N . ILE A 1 100 ? -7.299 7.264 -10.269 1.00 54.81 100 ILE A N 1
ATOM 800 C CA . ILE A 1 100 ? -8.518 8.083 -10.325 1.00 54.81 100 ILE A CA 1
ATOM 801 C C . ILE A 1 100 ? -8.192 9.430 -9.671 1.00 54.81 100 ILE A C 1
ATOM 803 O O . ILE A 1 100 ? -7.824 9.464 -8.495 1.00 54.81 100 ILE A O 1
ATOM 807 N N . THR A 1 101 ? -8.260 10.507 -10.459 1.00 43.78 101 THR A N 1
ATOM 808 C CA . THR A 1 101 ? -8.196 11.905 -9.990 1.00 43.78 101 THR A CA 1
ATOM 809 C C . THR A 1 101 ? -9.405 12.277 -9.157 1.00 43.78 101 THR A C 1
ATOM 811 O O . THR A 1 101 ? -10.524 11.946 -9.612 1.00 43.78 101 THR A O 1
#